Protein AF-A0A7R9WF43-F1 (afdb_monomer)

Secondary structure (DSSP, 8-state):
-------HHHHHHHHHHHHHHHHHHHHHHHHHHTTSSSS-------B-TTS-BHHHHHHHHHHS-HHHHTSHHHHHHHHHHHHTTGGGTS-TT-TT--TTTSHHHHHHHHHHHTTHHHHTSTTHHHHHHHHHHHHHHHHHT-

Mean predicted aligned error: 17.92 Å

Solvent-accessible surface area (backbone atoms only — not comparable to full-atom values): 8577 Å² total; per-residue (Å²): 140,82,86,80,82,75,51,74,76,58,51,54,53,52,51,53,52,52,52,53,58,56,54,56,61,59,60,60,62,64,70,62,58,79,78,67,82,82,74,72,86,77,66,82,78,61,54,47,102,84,72,46,66,54,61,58,54,54,49,38,56,68,33,38,34,79,78,36,45,74,37,68,69,27,30,50,55,26,48,64,66,38,54,81,47,50,37,47,75,45,56,86,91,40,87,69,36,35,36,90,84,37,46,72,63,31,50,50,40,54,74,29,44,55,61,55,68,69,66,62,60,72,69,58,57,58,61,49,54,54,53,50,55,55,53,50,55,66,66,76,72,114

Radius of gyration: 29.96 Å; Cα contacts (8 Å, |Δi|>4): 83; chains: 1; bounding box: 82×60×60 Å

Nearest PDB structures (foldseek):
  7z8t-assembly1_D  TM=3.929E-01  e=7.359E+00  Homo sapiens

pLDDT: mean 71.87, std 17.38, range [41.84, 94.44]

Sequence (142 aa):
WLGMICKPKFCIVALAILVVLVGTAVGLTVALQKKANMTSETGAQMVDVQGNLLSDEAEMAEKCTKEKVQQWTGYNLCHDVCEEGFCCFLPHWDKMNCFERKTNWCKGYIKHCSILDYFSNEEDKRAYDEEYQFNKMRVEGT

Structure (mmCIF, N/CA/C/O backbone):
data_AF-A0A7R9WF43-F1
#
_entry.id   AF-A0A7R9WF43-F1
#
loop_
_atom_site.group_PDB
_atom_site.id
_atom_site.type_symbol
_atom_site.label_atom_id
_atom_site.label_alt_id
_atom_site.label_comp_id
_atom_site.label_asym_id
_atom_site.label_entity_id
_atom_site.label_seq_id
_atom_site.pdbx_PDB_ins_code
_atom_site.Cartn_x
_atom_site.Cartn_y
_atom_site.Cartn_z
_atom_site.occupancy
_atom_site.B_iso_or_equiv
_atom_site.auth_seq_id
_atom_site.auth_comp_id
_atom_site.auth_asym_id
_atom_site.auth_atom_id
_atom_site.pdbx_PDB_model_num
ATOM 1 N N . TRP A 1 1 ? -64.472 -38.468 -37.793 1.00 47.47 1 TRP A N 1
ATOM 2 C CA . TRP A 1 1 ? -63.189 -39.099 -38.160 1.00 47.47 1 TRP A CA 1
ATOM 3 C C . TRP A 1 1 ? -62.088 -38.226 -37.568 1.00 47.47 1 TRP A C 1
ATOM 5 O O . TRP A 1 1 ? -61.975 -37.102 -38.015 1.00 47.47 1 TRP A O 1
ATOM 15 N N . LEU A 1 2 ? -61.345 -38.555 -36.512 1.00 42.31 2 LEU A N 1
ATOM 16 C CA . LEU A 1 2 ? -61.116 -39.798 -35.778 1.00 42.31 2 LEU A CA 1
ATOM 17 C C . LEU A 1 2 ? -61.341 -39.575 -34.272 1.00 42.31 2 LEU A C 1
ATOM 19 O O . LEU A 1 2 ? -60.826 -38.619 -33.703 1.00 42.31 2 LEU A O 1
ATOM 23 N N . GLY A 1 3 ? -62.071 -40.487 -33.629 1.00 49.22 3 GLY A N 1
ATOM 24 C CA . GLY A 1 3 ? -62.090 -40.614 -32.174 1.00 49.22 3 GLY A CA 1
ATOM 25 C C . GLY A 1 3 ? -60.947 -41.524 -31.734 1.00 49.22 3 GLY A C 1
ATOM 26 O O . GLY A 1 3 ? -60.948 -42.708 -32.062 1.00 49.22 3 GLY A O 1
ATOM 27 N N . MET A 1 4 ? -59.969 -40.983 -31.006 1.00 54.09 4 MET A N 1
ATOM 28 C CA . MET A 1 4 ? -58.938 -41.785 -30.347 1.00 54.09 4 MET A CA 1
ATOM 29 C C . MET A 1 4 ? -59.378 -42.084 -28.916 1.00 54.09 4 MET A C 1
ATOM 31 O O . MET A 1 4 ? -59.325 -41.240 -28.026 1.00 54.09 4 MET A O 1
ATOM 35 N N . ILE A 1 5 ? -59.826 -43.319 -28.715 1.00 57.91 5 ILE A N 1
ATOM 36 C CA . ILE A 1 5 ? -60.088 -43.921 -27.410 1.00 57.91 5 ILE A CA 1
ATOM 37 C C . ILE A 1 5 ? -58.726 -44.130 -26.733 1.00 57.91 5 ILE A C 1
ATOM 39 O O . ILE A 1 5 ? -58.002 -45.076 -27.051 1.00 57.91 5 ILE A O 1
ATOM 43 N N . CYS A 1 6 ? -58.344 -43.224 -25.830 1.00 47.72 6 CYS A N 1
ATOM 44 C CA . CYS A 1 6 ? -57.108 -43.363 -25.066 1.00 47.72 6 CYS A CA 1
ATOM 45 C C . CYS A 1 6 ? -57.281 -44.460 -24.007 1.00 47.72 6 CYS A C 1
ATOM 47 O O . CYS A 1 6 ? -58.062 -44.323 -23.067 1.00 47.72 6 CYS A O 1
ATOM 49 N N . LYS A 1 7 ? -56.562 -45.578 -24.155 1.00 63.66 7 LYS A N 1
ATOM 50 C CA . LYS A 1 7 ? -56.515 -46.630 -23.132 1.00 63.66 7 LYS A CA 1
ATOM 51 C C . LYS A 1 7 ? -55.754 -46.106 -21.899 1.00 63.66 7 LYS A C 1
ATOM 53 O O . LYS A 1 7 ? -54.694 -45.499 -22.067 1.00 63.66 7 LYS A O 1
ATOM 58 N N . PRO A 1 8 ? -56.212 -46.393 -20.665 1.00 59.22 8 PRO A N 1
ATOM 59 C CA . PRO A 1 8 ? -55.713 -45.753 -19.439 1.00 59.22 8 PRO A CA 1
ATOM 60 C C . PRO A 1 8 ? -54.209 -45.955 -19.204 1.00 59.22 8 PRO A C 1
ATOM 62 O O . PRO A 1 8 ? -53.532 -45.063 -18.707 1.00 59.22 8 PRO A O 1
ATOM 65 N N . LYS A 1 9 ? -53.652 -47.088 -19.644 1.00 56.91 9 LYS A N 1
ATOM 66 C CA . LYS A 1 9 ? -52.215 -47.382 -19.518 1.00 56.91 9 LYS A CA 1
ATOM 67 C C . LYS A 1 9 ? -51.342 -46.589 -20.500 1.00 56.91 9 LYS A C 1
ATOM 69 O O . LYS A 1 9 ? -50.191 -46.318 -20.194 1.00 56.91 9 LYS A O 1
ATOM 74 N N . PHE A 1 10 ? -51.886 -46.191 -21.650 1.00 59.56 10 PHE A N 1
ATOM 75 C CA . PHE A 1 10 ? -51.152 -45.435 -22.671 1.00 59.56 10 PHE A CA 1
ATOM 76 C C . PHE A 1 10 ? -51.187 -43.924 -22.419 1.00 59.56 10 PHE A C 1
ATOM 78 O O . PHE A 1 10 ? -50.201 -43.241 -22.676 1.00 59.56 10 PHE A O 1
ATOM 85 N N . CYS A 1 11 ? -52.278 -43.411 -21.844 1.00 62.59 11 CYS A N 1
ATOM 86 C CA . CYS A 1 11 ? -52.389 -41.997 -21.483 1.00 62.59 11 CYS A CA 1
ATOM 87 C C . CYS A 1 11 ? -51.399 -41.596 -20.368 1.00 62.59 11 CYS A C 1
ATOM 89 O O . CYS A 1 11 ? -50.797 -40.529 -20.438 1.00 62.59 11 CYS A O 1
ATOM 91 N N . ILE A 1 12 ? -51.161 -42.471 -19.383 1.00 68.38 12 ILE A N 1
ATOM 92 C CA . ILE A 1 12 ? -50.201 -42.206 -18.295 1.00 68.38 12 ILE A CA 1
ATOM 93 C C . ILE A 1 12 ? -48.763 -42.138 -18.829 1.00 68.38 12 ILE A C 1
ATOM 95 O O . ILE A 1 12 ? -48.003 -41.255 -18.440 1.00 68.38 12 ILE A O 1
ATOM 99 N N . VAL A 1 13 ? -48.403 -43.024 -19.764 1.00 68.88 13 VAL A N 1
ATOM 100 C CA . VAL A 1 13 ? -47.072 -43.026 -20.391 1.00 68.88 13 VAL A CA 1
ATOM 101 C C . VAL A 1 13 ? -46.866 -41.766 -21.236 1.00 68.88 13 VAL A C 1
ATOM 103 O O . VAL A 1 13 ? -45.812 -41.143 -21.150 1.00 68.88 13 VAL A O 1
ATOM 106 N N . ALA A 1 14 ? -47.883 -41.334 -21.988 1.00 69.62 14 ALA A N 1
ATOM 107 C CA . ALA A 1 14 ? -47.815 -40.098 -22.768 1.00 69.62 14 ALA A CA 1
ATOM 108 C C . ALA A 1 14 ? -47.665 -38.847 -21.879 1.00 69.62 14 ALA A C 1
ATOM 110 O O . ALA A 1 14 ? -46.856 -37.972 -22.186 1.00 69.62 14 ALA A O 1
ATOM 111 N N . LEU A 1 15 ? -48.383 -38.782 -20.751 1.00 69.75 15 LEU A N 1
ATOM 112 C CA . LEU A 1 15 ? -48.253 -37.684 -19.787 1.00 69.75 15 LEU A CA 1
ATOM 113 C C . LEU A 1 15 ? -46.876 -37.672 -19.108 1.00 69.75 15 LEU A C 1
ATOM 115 O O . LEU A 1 15 ? -46.280 -36.608 -18.976 1.00 69.75 15 LEU A O 1
ATOM 119 N N . ALA A 1 16 ? -46.333 -38.837 -18.741 1.00 71.31 16 ALA A N 1
ATOM 120 C CA . ALA A 1 16 ? -44.996 -38.934 -18.154 1.00 71.31 16 ALA A CA 1
ATOM 121 C C . ALA A 1 16 ? -43.900 -38.464 -19.128 1.00 71.31 16 ALA A C 1
ATOM 123 O O . ALA A 1 16 ? -43.001 -37.726 -18.730 1.00 71.31 16 ALA A O 1
ATOM 124 N N . ILE A 1 17 ? -44.006 -38.823 -20.413 1.00 72.56 17 ILE A N 1
ATOM 125 C CA . ILE A 1 17 ? -43.071 -38.368 -21.453 1.00 72.56 17 ILE A CA 1
ATOM 126 C C . ILE A 1 17 ? -43.152 -36.845 -21.629 1.00 72.56 1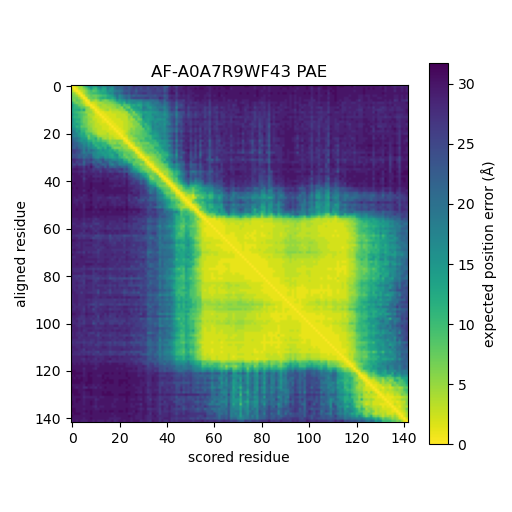7 ILE A C 1
ATOM 128 O O . ILE A 1 17 ? -42.115 -36.187 -21.696 1.00 72.56 17 ILE A O 1
ATOM 132 N N . LEU A 1 18 ? -44.357 -36.264 -21.637 1.00 68.12 18 LEU A N 1
ATOM 133 C CA . LEU A 1 18 ? -44.528 -34.809 -21.722 1.00 68.12 18 LEU A CA 1
ATOM 134 C C . LEU A 1 18 ? -43.920 -34.078 -20.514 1.00 68.12 18 LEU A C 1
ATOM 136 O O . LEU A 1 18 ? -43.251 -33.065 -20.699 1.00 68.12 18 LEU A O 1
ATOM 140 N N . VAL A 1 19 ? -44.079 -34.605 -19.295 1.00 69.88 19 VAL A N 1
ATOM 141 C CA . VAL A 1 19 ? -43.488 -34.009 -18.081 1.00 69.88 19 VAL A CA 1
ATOM 142 C C . VAL A 1 19 ? -41.956 -34.049 -18.119 1.00 69.88 19 VAL A C 1
ATOM 144 O O . VAL A 1 19 ? -41.315 -33.056 -17.775 1.00 69.88 19 VAL A O 1
ATOM 147 N N . VAL A 1 20 ? -41.354 -35.150 -18.586 1.00 67.69 20 VAL A N 1
ATOM 148 C CA . VAL A 1 20 ? -39.889 -35.264 -18.722 1.00 67.69 20 VAL A CA 1
ATOM 149 C C . VAL A 1 20 ? -39.352 -34.290 -19.778 1.00 67.69 20 VAL A C 1
ATOM 151 O O . VAL A 1 20 ? -38.362 -33.601 -19.526 1.00 67.69 20 VAL A O 1
ATOM 154 N N . LEU A 1 21 ? -40.024 -34.168 -20.928 1.00 63.81 21 LEU A N 1
ATOM 155 C CA . LEU A 1 21 ? -39.617 -33.237 -21.986 1.00 63.81 21 LEU A CA 1
ATOM 156 C C . LEU A 1 21 ? -39.681 -31.775 -21.518 1.00 63.81 21 LEU A C 1
ATOM 158 O O . LEU A 1 21 ? -38.721 -31.032 -21.716 1.00 63.81 21 LEU A O 1
ATOM 162 N N . VAL A 1 22 ? -40.753 -31.369 -20.828 1.00 60.50 22 VAL A N 1
ATOM 163 C CA . VAL A 1 22 ? -40.883 -29.999 -20.297 1.00 60.50 22 VAL A CA 1
ATOM 164 C C . VAL A 1 22 ? -39.878 -29.733 -19.166 1.00 60.50 22 VAL A C 1
ATOM 166 O O . VAL A 1 22 ? -39.287 -28.655 -19.118 1.00 60.50 22 VAL A O 1
ATOM 169 N N . GLY A 1 23 ? -39.609 -30.713 -18.295 1.00 58.12 23 GLY A N 1
ATOM 170 C CA . GLY A 1 23 ? -38.650 -30.573 -17.192 1.00 58.12 23 GLY A CA 1
ATOM 171 C C . GLY A 1 23 ? -37.209 -30.321 -17.654 1.00 58.12 23 GLY A C 1
ATOM 172 O O . GLY A 1 23 ? -36.516 -29.470 -17.096 1.00 58.12 23 GLY A O 1
ATOM 173 N N . THR A 1 24 ? -36.762 -31.001 -18.714 1.00 58.09 24 THR A N 1
ATOM 174 C CA . THR A 1 24 ? -35.403 -30.799 -19.256 1.00 58.09 24 THR A CA 1
ATOM 175 C C . THR A 1 24 ? -35.194 -29.425 -19.902 1.00 58.09 24 THR A C 1
ATOM 177 O O . THR A 1 24 ? -34.083 -28.896 -19.853 1.00 58.09 24 THR A O 1
ATOM 180 N N . ALA A 1 25 ? -36.250 -28.795 -20.432 1.00 57.12 25 ALA A N 1
ATOM 181 C CA . ALA A 1 25 ? -36.164 -27.459 -21.025 1.00 57.12 25 ALA A CA 1
ATOM 182 C C . ALA A 1 25 ? -35.936 -26.354 -19.974 1.00 57.12 25 ALA A C 1
ATOM 184 O O . ALA A 1 25 ? -35.238 -25.379 -20.247 1.00 57.12 25 ALA A O 1
ATOM 185 N N . VAL A 1 26 ? -36.472 -26.517 -18.757 1.00 55.75 26 VAL A N 1
ATOM 186 C CA . VAL A 1 26 ? -36.331 -25.530 -17.669 1.00 55.75 26 VAL A CA 1
ATOM 187 C C . VAL A 1 26 ? -34.955 -25.613 -16.993 1.00 55.75 26 VAL A C 1
ATOM 189 O O . VAL A 1 26 ? -34.414 -24.596 -16.568 1.00 55.75 26 VAL A O 1
ATOM 192 N N . GLY A 1 27 ? -34.334 -26.796 -16.937 1.00 54.28 27 GLY A N 1
ATOM 193 C CA . GLY A 1 27 ? -32.993 -26.955 -16.355 1.00 54.28 27 GLY A CA 1
ATOM 194 C C . GLY A 1 27 ? -31.876 -26.296 -17.177 1.00 54.28 27 GLY A C 1
ATOM 195 O O . GLY A 1 27 ? -30.904 -25.791 -16.612 1.00 54.28 27 GLY A O 1
ATOM 196 N N . LEU A 1 28 ? -32.019 -26.257 -18.507 1.00 50.38 28 LEU A N 1
ATOM 197 C CA . LEU A 1 28 ? -30.980 -25.737 -19.400 1.00 50.38 28 LEU A CA 1
ATOM 198 C C . LEU A 1 28 ? -30.894 -24.198 -19.394 1.00 50.38 28 LEU A C 1
ATOM 200 O O . LEU A 1 28 ? -29.816 -23.645 -19.601 1.00 50.38 28 LEU A O 1
ATOM 204 N N . THR A 1 29 ? -31.991 -23.487 -19.112 1.00 54.34 29 THR A N 1
ATOM 205 C CA . THR A 1 29 ? -32.001 -22.012 -19.104 1.00 54.34 29 THR A CA 1
ATOM 206 C C . THR A 1 29 ? -31.359 -21.412 -17.849 1.00 54.34 29 THR A C 1
ATOM 208 O O . THR A 1 29 ? -30.741 -20.351 -17.931 1.00 54.34 29 THR A O 1
ATOM 211 N N . VAL A 1 30 ? -31.417 -22.099 -16.702 1.00 53.81 30 VAL A N 1
ATOM 212 C CA . VAL A 1 30 ? -30.832 -21.605 -15.438 1.00 53.81 30 VAL A CA 1
ATOM 213 C C . VAL A 1 30 ? -29.300 -21.731 -15.423 1.00 53.81 30 VAL A C 1
ATOM 215 O O . VAL A 1 30 ? -28.612 -20.883 -14.857 1.00 53.81 30 VAL A O 1
ATOM 218 N N . ALA A 1 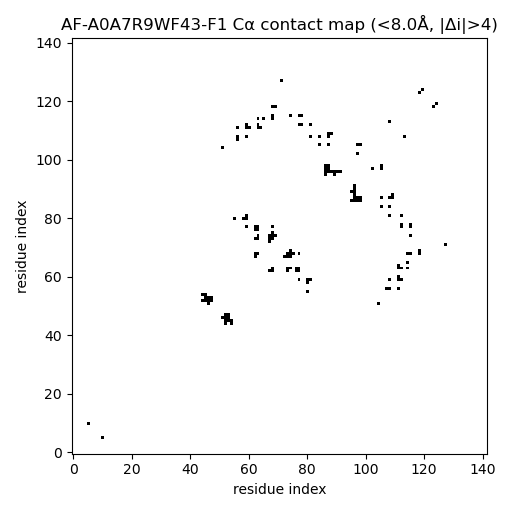31 ? -28.732 -22.731 -16.105 1.00 54.03 31 ALA A N 1
ATOM 219 C CA . ALA A 1 31 ? -27.281 -22.943 -16.149 1.00 54.03 31 ALA A CA 1
ATOM 220 C C . ALA A 1 31 ? -26.516 -21.903 -16.998 1.00 54.03 31 ALA A C 1
ATOM 222 O O . ALA A 1 31 ? -25.313 -21.727 -16.804 1.00 54.03 31 ALA A O 1
ATOM 223 N N . LEU A 1 32 ? -27.192 -21.187 -17.906 1.00 54.09 32 LEU A N 1
ATOM 224 C CA . LEU A 1 32 ? -26.557 -20.202 -18.794 1.00 54.09 32 LEU A CA 1
ATOM 225 C C . LEU A 1 32 ? -26.514 -18.772 -18.228 1.00 54.09 32 LEU A C 1
ATOM 227 O O . LEU A 1 32 ? -25.694 -17.977 -18.675 1.00 54.09 32 LEU A O 1
ATOM 231 N N . GLN A 1 33 ? -27.314 -18.434 -17.212 1.00 50.47 33 GLN A N 1
ATOM 232 C CA . GLN A 1 33 ? -27.311 -17.082 -16.624 1.00 50.47 33 GLN A CA 1
ATOM 233 C C . GLN A 1 33 ? -26.185 -16.866 -15.592 1.00 50.47 33 GLN A C 1
ATOM 235 O O . GLN A 1 33 ? -25.828 -15.731 -15.292 1.00 50.47 33 GLN A O 1
ATOM 240 N N . LYS A 1 34 ? -25.546 -17.933 -15.083 1.00 47.16 34 LYS A N 1
ATOM 241 C CA . LYS A 1 34 ? -24.461 -17.813 -14.084 1.00 47.16 34 LYS A CA 1
ATOM 242 C C . LYS A 1 34 ? -23.109 -17.372 -14.676 1.00 47.16 34 LYS A C 1
ATOM 244 O O . LYS A 1 34 ? -22.179 -17.103 -13.926 1.00 47.16 34 LYS A O 1
ATOM 249 N N . LYS A 1 35 ? -22.983 -17.274 -16.006 1.00 47.03 35 LYS A N 1
ATOM 250 C CA . LYS A 1 35 ? -21.745 -16.854 -16.697 1.00 47.03 35 LYS A CA 1
ATOM 251 C C . LYS A 1 35 ? -21.822 -15.493 -17.399 1.00 47.03 35 LYS A C 1
ATOM 253 O O . LYS A 1 35 ? -20.877 -15.139 -18.092 1.00 47.03 35 LYS A O 1
ATOM 258 N N . ALA A 1 36 ? -22.897 -14.729 -17.199 1.00 48.88 36 ALA A N 1
ATOM 259 C CA . ALA A 1 36 ? -23.056 -13.398 -17.797 1.00 48.88 36 ALA A CA 1
ATOM 260 C C . ALA A 1 36 ? -23.107 -12.243 -16.780 1.00 48.88 36 ALA A C 1
ATOM 262 O O . ALA A 1 36 ? -23.208 -11.097 -17.194 1.00 48.88 36 ALA A O 1
ATOM 263 N N . ASN A 1 37 ? -22.999 -12.504 -15.470 1.00 45.41 37 ASN A N 1
ATOM 264 C CA . ASN A 1 37 ? -22.990 -11.445 -14.452 1.00 45.41 37 ASN A CA 1
ATOM 265 C C . ASN A 1 37 ? -21.623 -11.286 -13.779 1.00 45.41 37 ASN A C 1
ATOM 267 O O . ASN A 1 37 ? -21.505 -11.326 -12.558 1.00 45.41 37 ASN A O 1
ATOM 271 N N . MET A 1 38 ? -20.575 -11.186 -14.595 1.00 48.91 38 MET A N 1
ATOM 272 C CA . MET A 1 38 ? -19.261 -10.742 -14.135 1.00 48.91 38 MET A CA 1
ATOM 273 C C . MET A 1 38 ? -18.470 -10.174 -15.314 1.00 48.91 38 MET A C 1
ATOM 275 O O . MET A 1 38 ? -17.417 -10.680 -15.689 1.00 48.91 38 MET A O 1
ATOM 279 N N . THR A 1 39 ? -19.024 -9.164 -15.979 1.00 42.19 39 THR A N 1
ATOM 280 C CA . THR A 1 39 ? -18.216 -8.199 -16.728 1.00 42.19 39 THR A CA 1
ATOM 281 C C . THR A 1 39 ? -19.027 -6.943 -17.001 1.00 42.19 39 THR A C 1
ATOM 283 O O . THR A 1 39 ? -20.108 -6.999 -17.577 1.00 42.19 39 THR A O 1
ATOM 286 N N . SER A 1 40 ? -18.414 -5.819 -16.641 1.00 43.25 40 SER A N 1
ATOM 287 C CA . SER A 1 40 ? -18.680 -4.490 -17.176 1.00 43.25 40 SER A CA 1
ATOM 288 C C . SER A 1 40 ? -19.943 -3.774 -16.700 1.00 43.25 40 SER A C 1
ATOM 290 O O . SER A 1 40 ? -20.865 -3.504 -17.464 1.00 43.25 40 SER A O 1
ATOM 292 N N . GLU A 1 41 ? -19.849 -3.207 -15.498 1.00 46.16 41 GLU A N 1
ATOM 293 C CA . GLU A 1 41 ? -20.006 -1.754 -15.452 1.00 46.16 41 GLU A CA 1
ATOM 294 C C . GLU A 1 41 ? -18.893 -1.160 -16.331 1.00 46.16 41 GLU A C 1
ATOM 296 O O . GLU A 1 41 ? -17.752 -1.003 -15.910 1.00 46.16 41 GLU A O 1
ATOM 301 N N . THR A 1 42 ? -19.182 -0.884 -17.604 1.00 44.25 42 THR A N 1
ATOM 302 C CA . THR A 1 42 ? -18.396 0.091 -18.367 1.00 44.25 42 THR A CA 1
ATOM 303 C C . THR A 1 42 ? -18.705 1.475 -17.799 1.00 44.25 42 THR A C 1
ATOM 305 O O . THR A 1 42 ? -19.398 2.277 -18.421 1.00 44.25 42 THR A O 1
ATOM 308 N N . GLY A 1 43 ? -18.208 1.746 -16.593 1.00 43.81 43 GLY A N 1
ATOM 309 C CA . GLY A 1 43 ? -17.786 3.090 -16.246 1.00 43.81 43 GLY A CA 1
ATOM 310 C C . GLY A 1 43 ? -16.540 3.355 -17.076 1.00 43.81 43 GLY A C 1
ATOM 311 O O . GLY A 1 43 ? -15.556 2.630 -16.960 1.00 43.81 43 GLY A O 1
ATOM 312 N N . ALA A 1 44 ? -16.599 4.318 -17.990 1.00 43.06 44 ALA A N 1
ATOM 313 C CA . ALA A 1 44 ? -15.417 4.744 -18.720 1.00 43.06 44 ALA A CA 1
ATOM 314 C C . ALA A 1 44 ? -14.339 5.144 -17.696 1.00 43.06 44 ALA A C 1
ATOM 316 O O . ALA A 1 44 ? -14.501 6.143 -16.995 1.00 43.06 44 ALA A O 1
ATOM 317 N N . GLN A 1 45 ? -13.274 4.347 -17.568 1.00 49.62 45 GLN A N 1
ATOM 318 C CA . GLN A 1 45 ? -12.131 4.729 -16.748 1.00 49.62 45 GLN A CA 1
ATOM 319 C C . GLN A 1 45 ? -11.485 5.944 -17.401 1.00 49.62 45 GLN A C 1
ATOM 321 O O . GLN A 1 45 ? -11.090 5.920 -18.569 1.00 49.62 45 GLN A O 1
ATOM 326 N N . MET A 1 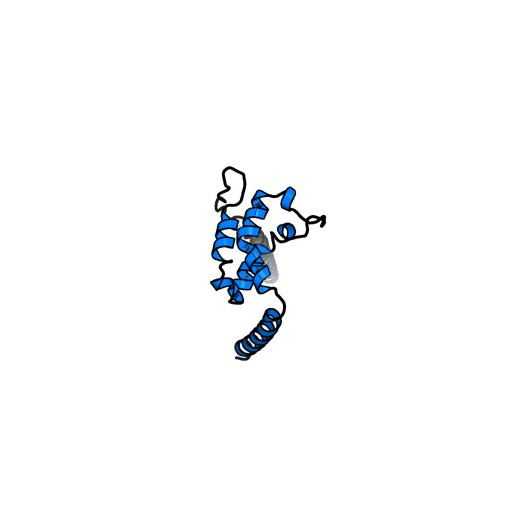46 ? -11.451 7.036 -16.646 1.00 41.84 46 MET A N 1
ATOM 327 C CA . MET A 1 46 ? -10.841 8.285 -17.065 1.00 41.84 46 MET A CA 1
ATOM 328 C C . MET A 1 46 ? -9.337 8.095 -16.924 1.00 41.84 46 MET A C 1
ATOM 330 O O . MET A 1 46 ? -8.789 8.119 -15.824 1.00 41.84 46 MET A O 1
ATOM 334 N N . VAL A 1 47 ? -8.689 7.812 -18.043 1.00 56.28 47 VAL A N 1
ATOM 335 C CA . VAL A 1 47 ? -7.238 7.715 -18.116 1.00 56.28 47 VAL A CA 1
ATOM 336 C C . VAL A 1 47 ? -6.692 9.129 -18.322 1.00 56.28 47 VAL A C 1
ATOM 338 O O . VAL A 1 47 ? -7.278 9.902 -19.086 1.00 56.28 47 VAL A O 1
ATOM 341 N N . ASP A 1 48 ? -5.613 9.507 -17.634 1.00 60.69 48 ASP A N 1
ATOM 342 C CA . ASP A 1 48 ? -4.959 10.792 -17.906 1.00 60.69 48 ASP A CA 1
ATOM 343 C C . ASP A 1 48 ? -4.378 10.837 -19.338 1.00 60.69 48 ASP A C 1
ATOM 345 O O . ASP A 1 48 ? -4.317 9.836 -20.058 1.00 60.69 48 ASP A O 1
ATOM 349 N N . VAL A 1 49 ? -3.916 12.019 -19.764 1.00 60.84 49 VAL A N 1
ATOM 350 C CA . VAL A 1 49 ? -3.290 12.248 -21.087 1.00 60.84 49 VAL A CA 1
ATOM 351 C C . VAL A 1 49 ? -2.047 11.359 -21.312 1.00 60.84 49 VAL A C 1
ATOM 353 O O . VAL A 1 49 ? -1.563 11.238 -22.436 1.00 60.84 49 VAL A O 1
ATOM 356 N N . GLN A 1 50 ? -1.532 10.718 -20.261 1.00 63.81 50 GLN A N 1
ATOM 357 C CA . GLN A 1 50 ? -0.339 9.875 -20.248 1.00 63.81 50 GLN A CA 1
ATOM 358 C C . GLN A 1 50 ? -0.643 8.382 -20.058 1.00 63.81 50 GLN A C 1
ATOM 360 O O . GLN A 1 50 ? 0.295 7.587 -20.016 1.00 63.81 50 GLN A O 1
ATOM 365 N N . GLY A 1 51 ? -1.914 7.976 -20.020 1.00 57.69 51 GLY A N 1
ATOM 366 C CA . GLY A 1 51 ? -2.283 6.568 -19.924 1.00 57.69 51 GLY A CA 1
ATOM 367 C C . GLY A 1 51 ? -2.372 6.011 -18.496 1.00 57.69 51 GLY A C 1
ATOM 368 O O . GLY A 1 51 ? -2.470 4.794 -18.356 1.00 57.69 51 GLY A O 1
ATOM 369 N N . ASN A 1 52 ? -2.358 6.845 -17.448 1.00 60.94 52 ASN A N 1
AT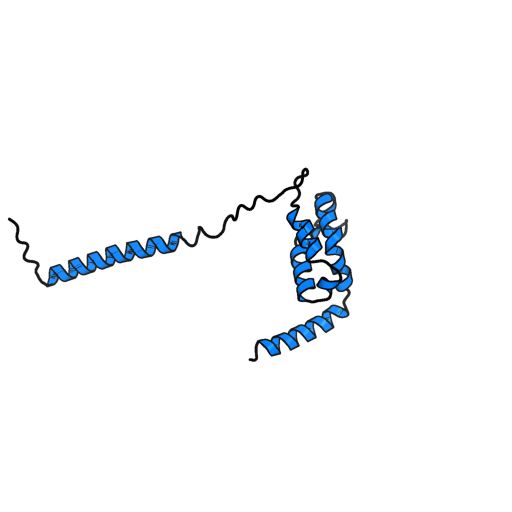OM 370 C CA . ASN A 1 52 ? -2.495 6.382 -16.061 1.00 60.94 52 ASN A CA 1
ATOM 371 C C . ASN A 1 52 ? -3.953 6.402 -15.578 1.00 60.94 52 ASN A C 1
ATOM 373 O O . ASN A 1 52 ? -4.714 7.320 -15.899 1.00 60.94 52 ASN A O 1
ATOM 377 N N . LEU A 1 53 ? -4.326 5.410 -14.761 1.00 57.41 53 LEU A N 1
ATOM 378 C CA . LEU A 1 53 ? -5.605 5.372 -14.050 1.00 57.41 53 LEU A CA 1
ATOM 379 C C . LEU A 1 53 ? -5.648 6.503 -13.010 1.00 57.41 53 LEU A C 1
ATOM 381 O O . LEU A 1 53 ? -5.020 6.425 -11.958 1.00 57.41 53 LEU A O 1
ATOM 385 N N . LEU A 1 54 ? -6.420 7.556 -13.286 1.00 58.19 54 LEU A N 1
ATOM 386 C CA . LEU A 1 54 ? -6.684 8.636 -12.324 1.00 58.19 54 LEU A CA 1
ATOM 387 C C . LEU A 1 54 ? -7.522 8.165 -11.121 1.00 58.19 54 LEU A C 1
ATOM 389 O O . LEU A 1 54 ? -7.577 8.859 -10.106 1.00 58.19 54 LEU A O 1
ATOM 393 N N . SER A 1 55 ? -8.176 7.002 -11.228 1.00 60.91 55 SER A N 1
ATOM 394 C CA . SER A 1 55 ? -8.963 6.396 -10.147 1.00 60.91 55 SER A CA 1
ATOM 395 C C . SER A 1 55 ? -8.101 6.006 -8.955 1.00 60.91 55 SER A C 1
ATOM 397 O O . SER A 1 55 ? -8.494 6.242 -7.815 1.00 60.91 55 SER A O 1
ATOM 399 N N . ASP A 1 56 ? -6.914 5.473 -9.222 1.00 74.00 56 ASP A N 1
ATOM 400 C CA . ASP A 1 56 ? -6.132 4.785 -8.198 1.00 74.00 56 ASP A CA 1
ATOM 401 C C . ASP A 1 56 ? -5.420 5.808 -7.304 1.00 74.00 56 ASP A C 1
ATOM 403 O O . ASP A 1 56 ? -5.330 5.629 -6.091 1.00 74.00 56 ASP A O 1
ATOM 407 N N . GLU A 1 57 ? -4.991 6.947 -7.866 1.00 84.62 57 GLU A N 1
ATOM 408 C CA . GLU A 1 57 ? -4.417 8.043 -7.074 1.00 84.62 57 GLU A CA 1
ATOM 409 C C . GLU A 1 57 ? -5.458 8.688 -6.152 1.00 84.62 57 GLU A C 1
ATOM 411 O O . GLU A 1 57 ? -5.161 8.954 -4.988 1.00 84.62 57 GLU A O 1
ATOM 416 N N . ALA A 1 58 ? -6.683 8.911 -6.636 1.00 87.88 58 ALA A N 1
ATOM 417 C CA . ALA A 1 58 ? -7.754 9.469 -5.815 1.00 87.88 58 ALA A CA 1
ATOM 418 C C . ALA A 1 58 ? -8.159 8.511 -4.684 1.00 87.88 58 ALA A C 1
ATOM 420 O O . ALA A 1 58 ? -8.334 8.945 -3.545 1.00 87.88 58 ALA A O 1
ATOM 421 N N . GLU A 1 59 ? -8.258 7.214 -4.980 1.00 90.00 59 GLU A N 1
ATOM 422 C CA . GLU A 1 59 ? -8.595 6.191 -3.993 1.00 90.00 59 GLU A CA 1
ATOM 423 C C . GLU A 1 59 ? -7.509 6.055 -2.916 1.00 90.00 59 GLU A C 1
ATOM 425 O O . GLU A 1 59 ? -7.815 6.093 -1.720 1.00 90.00 59 GLU A O 1
ATOM 430 N N . MET A 1 60 ? -6.234 5.980 -3.317 1.00 92.44 60 MET A N 1
ATOM 431 C CA . MET A 1 60 ? -5.108 5.996 -2.381 1.00 92.44 60 MET A CA 1
ATOM 432 C C . MET A 1 60 ? -5.102 7.273 -1.536 1.00 92.44 60 MET A C 1
ATOM 434 O O . MET A 1 60 ? -4.940 7.205 -0.319 1.00 92.44 60 MET A O 1
ATOM 438 N N . ALA A 1 61 ? -5.314 8.443 -2.146 1.00 92.44 61 ALA A N 1
ATOM 439 C CA . ALA A 1 61 ? -5.350 9.716 -1.430 1.00 92.44 61 ALA A CA 1
ATOM 440 C C . ALA A 1 61 ? -6.471 9.777 -0.386 1.00 92.44 61 ALA A C 1
ATOM 442 O O . ALA A 1 61 ? -6.292 10.375 0.675 1.00 92.44 61 ALA A O 1
ATOM 443 N N . GLU A 1 62 ? -7.616 9.163 -0.675 1.00 94.25 62 GLU A N 1
ATOM 444 C CA . GLU A 1 62 ? -8.747 9.136 0.239 1.00 94.25 62 GLU A CA 1
ATOM 445 C C . GLU A 1 62 ? -8.553 8.126 1.375 1.00 94.25 62 GLU A C 1
ATOM 447 O O . GLU A 1 62 ? -8.936 8.409 2.511 1.00 94.25 62 GLU A O 1
ATOM 452 N N . LYS A 1 63 ? -7.997 6.943 1.095 1.00 94.44 63 LYS A N 1
ATOM 453 C CA . LYS A 1 63 ? -7.869 5.848 2.072 1.00 94.44 63 LYS A CA 1
ATOM 454 C C . LYS A 1 63 ? -6.613 5.952 2.931 1.00 94.44 63 LYS A C 1
ATOM 456 O O . LYS A 1 63 ? -6.668 5.639 4.118 1.00 94.44 63 LYS A O 1
ATOM 461 N N . CYS A 1 64 ? -5.517 6.450 2.371 1.00 93.81 64 CYS A N 1
ATOM 462 C CA . CYS A 1 64 ? -4.211 6.527 3.020 1.00 93.81 64 CYS A CA 1
ATOM 463 C C . CYS A 1 64 ? -3.931 7.896 3.655 1.00 93.81 64 CYS A C 1
ATOM 465 O O . CYS A 1 64 ? -2.867 8.486 3.457 1.00 93.81 64 CYS A O 1
ATOM 467 N N . THR A 1 65 ? -4.878 8.428 4.434 1.00 93.62 65 THR A N 1
ATOM 468 C CA . THR A 1 65 ? -4.622 9.621 5.260 1.00 93.62 65 THR A CA 1
ATOM 469 C C . THR A 1 65 ? -4.085 9.220 6.629 1.00 93.62 65 THR A C 1
ATOM 471 O O . THR A 1 65 ? -4.416 8.147 7.134 1.00 93.62 65 THR A O 1
ATOM 474 N N . LYS A 1 66 ? -3.299 10.101 7.264 1.00 90.38 66 LYS A N 1
ATOM 475 C CA . LYS A 1 66 ? -2.728 9.878 8.608 1.00 90.38 66 LYS A CA 1
ATOM 476 C C . LYS A 1 66 ? -3.773 9.491 9.642 1.00 90.38 66 LYS A C 1
ATOM 478 O O . LYS A 1 66 ? -3.516 8.638 10.478 1.00 90.38 66 LYS A O 1
ATOM 483 N N . GLU A 1 67 ? -4.944 10.101 9.565 1.00 90.44 67 GLU A N 1
ATOM 484 C CA . GLU A 1 67 ? -6.041 9.892 10.501 1.00 90.44 67 GLU A CA 1
ATOM 485 C C . GLU A 1 67 ? -6.701 8.525 10.292 1.00 90.44 67 GLU A C 1
ATOM 487 O O . GLU A 1 67 ? -7.063 7.857 11.258 1.00 90.44 67 GLU A O 1
ATOM 492 N N . LYS A 1 68 ? -6.846 8.087 9.034 1.00 91.69 68 LYS A N 1
ATOM 493 C CA . LYS A 1 68 ? -7.478 6.805 8.705 1.00 91.69 68 LYS A CA 1
ATOM 494 C C . LYS A 1 68 ? -6.563 5.627 9.020 1.00 91.69 68 LYS A C 1
ATOM 496 O O . LYS A 1 68 ? -7.030 4.660 9.611 1.00 91.69 68 LYS A O 1
ATOM 501 N N . VAL A 1 69 ? -5.274 5.708 8.687 1.00 89.88 69 VAL A N 1
ATOM 502 C CA . VAL A 1 69 ? -4.335 4.585 8.887 1.00 89.88 69 VAL A CA 1
ATOM 503 C C . VAL A 1 69 ? -4.006 4.301 10.357 1.00 89.88 69 VAL A C 1
ATOM 505 O O . VAL A 1 69 ? -3.468 3.245 10.660 1.00 89.88 69 VAL A O 1
ATOM 508 N N . GLN A 1 70 ? -4.358 5.206 11.276 1.00 86.56 70 GLN A N 1
ATOM 509 C CA . GLN A 1 70 ? -4.307 4.947 12.722 1.00 86.56 70 GLN A CA 1
ATOM 510 C C . GLN A 1 70 ? -5.392 3.969 13.185 1.00 86.56 70 GLN A C 1
ATOM 512 O O . GLN A 1 70 ? -5.246 3.320 14.216 1.00 86.56 70 GLN A O 1
ATOM 517 N N . GLN A 1 71 ? -6.500 3.877 12.449 1.00 87.00 71 GLN A N 1
ATOM 518 C CA . GLN A 1 71 ? -7.553 2.908 12.712 1.00 87.00 71 GLN A CA 1
ATOM 519 C C . GLN A 1 71 ? -7.280 1.662 11.887 1.00 87.00 71 GLN A C 1
ATOM 521 O O . GLN A 1 71 ? -7.007 1.761 10.698 1.00 87.00 71 GLN A O 1
ATOM 526 N N . TRP A 1 72 ? -7.469 0.480 12.457 1.00 82.00 72 TRP A N 1
ATOM 527 C CA . TRP A 1 72 ? -7.301 -0.787 11.737 1.00 82.00 72 TRP A CA 1
ATOM 528 C C . TRP A 1 72 ? -7.995 -0.881 10.401 1.00 82.00 72 TRP A C 1
ATOM 530 O O . TRP A 1 72 ? -7.426 -1.338 9.417 1.00 82.00 72 TRP A O 1
ATOM 540 N N . THR A 1 73 ? -9.259 -0.467 10.378 1.00 87.38 73 THR A N 1
ATOM 541 C CA . THR A 1 73 ? -10.066 -0.539 9.176 1.00 87.38 73 THR A CA 1
ATOM 542 C C . THR A 1 73 ? -9.463 0.370 8.114 1.00 87.38 73 THR A C 1
ATOM 544 O O . THR A 1 73 ? -9.358 -0.037 6.966 1.00 87.38 73 THR A O 1
ATOM 547 N N . GLY A 1 74 ? -8.997 1.567 8.486 1.00 89.25 74 GLY A N 1
ATOM 548 C CA . GLY A 1 74 ? -8.320 2.469 7.557 1.00 89.25 74 GLY A CA 1
ATOM 549 C C . GLY A 1 74 ? -6.910 2.007 7.180 1.00 89.25 74 GLY A C 1
ATOM 550 O O . GLY A 1 74 ? -6.529 2.160 6.024 1.00 89.25 74 GLY A O 1
ATOM 551 N N . TYR A 1 75 ? -6.172 1.378 8.098 1.00 90.75 75 TYR A N 1
ATOM 552 C CA . TYR A 1 75 ? -4.886 0.740 7.817 1.00 90.75 75 TYR A CA 1
ATOM 553 C C . TYR A 1 75 ? -5.046 -0.349 6.758 1.00 90.75 75 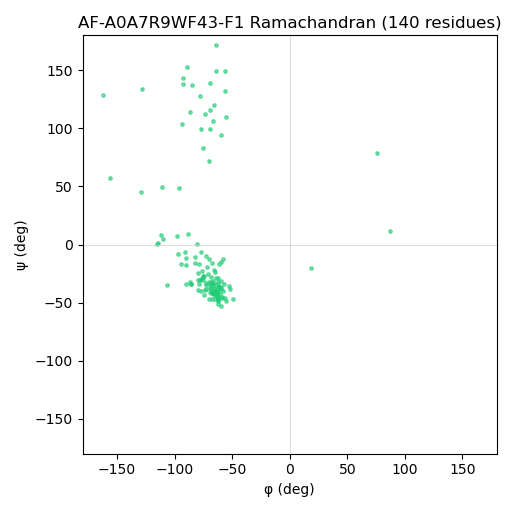TYR A C 1
ATOM 555 O O . TYR A 1 75 ? -4.375 -0.288 5.737 1.00 90.75 75 TYR A O 1
ATOM 563 N N . ASN A 1 76 ? -5.976 -1.288 6.957 1.00 90.19 76 ASN A N 1
ATOM 564 C CA . ASN A 1 76 ? -6.237 -2.367 6.003 1.00 90.19 76 ASN A CA 1
ATOM 565 C C . ASN A 1 76 ? -6.728 -1.827 4.663 1.00 90.19 76 ASN A C 1
ATOM 567 O O . ASN A 1 76 ? -6.220 -2.222 3.625 1.00 90.19 76 ASN A O 1
ATOM 571 N N . LEU A 1 77 ? -7.649 -0.860 4.669 1.00 93.06 77 LEU A N 1
ATOM 572 C CA . LEU A 1 77 ? -8.118 -0.244 3.428 1.00 93.06 77 LEU A CA 1
ATOM 573 C C . LEU A 1 77 ? -6.995 0.457 2.658 1.00 93.06 77 LEU A C 1
ATOM 575 O O . LEU A 1 77 ? -6.994 0.427 1.431 1.00 93.06 77 LEU A O 1
ATOM 579 N N . CYS A 1 78 ? -6.063 1.105 3.357 1.00 94.12 78 CYS A N 1
ATOM 580 C CA . CYS A 1 78 ? -4.886 1.685 2.727 1.00 94.12 78 CYS A CA 1
ATOM 581 C C . CYS A 1 78 ? -3.930 0.589 2.232 1.00 94.12 78 CYS A C 1
ATOM 583 O O . CYS A 1 78 ? -3.504 0.632 1.084 1.00 94.12 78 CYS A O 1
ATOM 585 N N . HIS A 1 79 ? -3.645 -0.419 3.058 1.00 93.31 79 HIS A N 1
ATOM 586 C CA . HIS A 1 79 ? -2.794 -1.555 2.716 1.00 93.31 79 HIS A CA 1
ATOM 587 C C . HIS A 1 79 ? -3.272 -2.274 1.451 1.00 93.31 79 HIS A C 1
ATOM 589 O O . HIS A 1 79 ? -2.475 -2.463 0.539 1.00 93.31 79 HIS A O 1
ATOM 595 N N . ASP A 1 80 ? -4.561 -2.600 1.362 1.00 92.69 80 ASP A N 1
ATOM 596 C CA . ASP A 1 80 ? -5.146 -3.325 0.230 1.00 92.69 80 ASP A CA 1
ATOM 597 C C . ASP A 1 80 ? -4.974 -2.561 -1.088 1.00 92.69 80 ASP A C 1
ATOM 599 O O . ASP A 1 80 ? -4.606 -3.139 -2.107 1.00 92.69 80 ASP A O 1
ATOM 603 N N . VAL A 1 81 ? -5.185 -1.241 -1.077 1.00 93.62 81 VAL A N 1
ATOM 604 C CA . VAL A 1 81 ? -4.991 -0.422 -2.284 1.00 93.62 81 VAL A CA 1
ATOM 605 C C . VAL A 1 81 ? -3.507 -0.265 -2.609 1.00 93.62 81 VAL A C 1
ATOM 60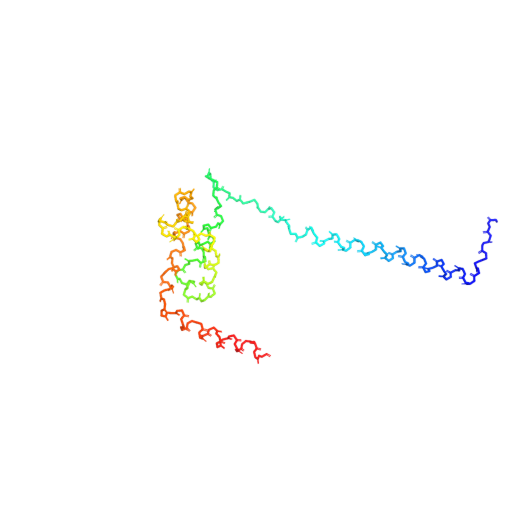7 O O . VAL A 1 81 ? -3.126 -0.225 -3.775 1.00 93.62 81 VAL A O 1
ATOM 610 N N . CYS A 1 82 ? -2.649 -0.218 -1.593 1.00 94.00 82 CYS A N 1
ATOM 611 C CA . CYS A 1 82 ? -1.207 -0.077 -1.750 1.00 94.00 82 CYS A CA 1
ATOM 612 C C . CYS A 1 82 ? -0.484 -1.374 -2.139 1.00 94.00 82 CYS A C 1
ATOM 614 O O . CYS A 1 82 ? 0.650 -1.302 -2.621 1.00 94.00 82 CYS A O 1
ATOM 616 N N . GLU A 1 83 ? -1.120 -2.536 -1.967 1.00 92.38 83 GLU A N 1
ATOM 617 C CA . GLU A 1 83 ? -0.540 -3.853 -2.253 1.00 92.38 83 GLU A CA 1
ATOM 618 C C . GLU A 1 83 ? -0.096 -3.968 -3.715 1.00 92.38 83 GLU A C 1
ATOM 620 O O . GLU A 1 83 ? 0.994 -4.468 -4.004 1.00 92.38 83 GLU A O 1
ATOM 625 N N . GLU A 1 84 ? -0.885 -3.423 -4.643 1.00 91.38 84 GLU A N 1
ATOM 626 C CA . GLU A 1 84 ? -0.560 -3.464 -6.068 1.00 91.38 84 GLU A CA 1
ATOM 627 C C . GLU A 1 84 ? 0.784 -2.778 -6.366 1.00 91.38 84 GLU A C 1
ATOM 629 O O . GLU A 1 84 ? 1.578 -3.266 -7.174 1.00 91.38 84 GLU A O 1
ATOM 634 N N . GLY A 1 85 ? 1.084 -1.687 -5.657 1.00 91.44 85 GLY A N 1
ATOM 635 C CA . GLY A 1 85 ? 2.313 -0.911 -5.790 1.00 91.44 85 GLY A CA 1
ATOM 636 C C . GLY A 1 85 ? 3.475 -1.381 -4.926 1.00 91.44 85 GLY A C 1
ATOM 637 O O . GLY A 1 85 ? 4.495 -0.693 -4.888 1.00 91.44 85 GLY A O 1
ATOM 638 N N . PHE A 1 86 ? 3.383 -2.535 -4.258 1.00 91.19 86 PHE A N 1
ATOM 639 C CA . PHE A 1 86 ? 4.439 -3.030 -3.367 1.00 91.19 86 PHE A CA 1
ATOM 640 C C . PHE A 1 86 ? 5.824 -3.078 -4.045 1.00 91.19 86 PHE A C 1
ATOM 642 O O . PHE A 1 86 ? 6.840 -2.726 -3.443 1.00 91.19 86 PHE A O 1
ATOM 649 N N . CYS A 1 87 ? 5.879 -3.411 -5.342 1.00 93.56 87 CYS A N 1
ATOM 650 C CA . CYS A 1 87 ? 7.133 -3.456 -6.103 1.00 93.56 87 CYS A CA 1
ATOM 651 C C . CYS A 1 87 ? 7.868 -2.105 -6.202 1.00 93.56 87 CYS A C 1
ATOM 653 O O . CYS A 1 87 ? 9.051 -2.075 -6.547 1.00 93.56 87 CYS A O 1
ATOM 655 N N . CYS A 1 88 ? 7.194 -0.987 -5.924 1.00 93.00 88 CYS A N 1
ATOM 656 C CA . CYS A 1 88 ? 7.783 0.350 -5.931 1.00 93.00 88 CYS A CA 1
ATOM 657 C C . CYS A 1 88 ? 8.641 0.633 -4.691 1.00 93.00 88 CYS A C 1
ATOM 659 O O . CYS A 1 88 ? 9.515 1.496 -4.755 1.00 93.00 88 CYS A O 1
ATOM 661 N N . PHE A 1 89 ? 8.402 -0.093 -3.595 1.00 90.06 89 PHE A N 1
ATOM 662 C CA . PHE A 1 89 ? 9.065 0.087 -2.297 1.00 90.06 89 PHE A CA 1
ATOM 663 C C . PHE A 1 89 ? 10.241 -0.869 -2.088 1.00 90.06 89 PHE A C 1
ATOM 665 O O . PHE A 1 89 ? 11.002 -0.732 -1.132 1.00 90.06 89 PHE A O 1
ATOM 672 N N . LEU A 1 90 ? 10.419 -1.835 -2.992 1.00 87.31 90 LEU A N 1
ATOM 673 C CA . LEU A 1 90 ? 11.539 -2.763 -2.930 1.00 87.31 90 LEU A CA 1
ATOM 674 C C . LEU A 1 90 ? 12.879 -2.030 -3.104 1.00 87.31 90 LEU A C 1
ATOM 676 O O . LEU A 1 90 ? 12.948 -1.038 -3.831 1.00 87.31 90 LEU A O 1
ATOM 680 N N . PRO A 1 91 ? 13.975 -2.518 -2.503 1.00 86.81 91 PRO A N 1
ATOM 681 C CA . PRO A 1 91 ? 15.298 -1.947 -2.732 1.00 86.81 91 PRO A CA 1
ATOM 682 C C . PRO A 1 91 ? 15.676 -1.940 -4.220 1.00 86.81 91 PRO A C 1
ATOM 684 O O . PRO A 1 91 ? 15.297 -2.841 -4.961 1.00 86.81 91 PRO A O 1
ATOM 687 N N . HIS A 1 92 ? 16.476 -0.961 -4.663 1.00 82.94 92 HIS A N 1
ATOM 688 C CA . HIS A 1 92 ? 16.883 -0.841 -6.079 1.00 82.94 92 HIS A CA 1
ATOM 689 C C . HIS A 1 92 ? 17.586 -2.103 -6.613 1.00 82.94 92 HIS A C 1
ATOM 691 O O . HIS A 1 92 ? 17.399 -2.496 -7.759 1.00 82.94 92 HIS A O 1
ATOM 697 N N . TRP A 1 93 ? 18.346 -2.786 -5.754 1.00 84.88 93 TRP A N 1
ATOM 698 C CA . TRP A 1 93 ? 19.037 -4.029 -6.100 1.00 84.88 93 TRP A CA 1
ATOM 699 C C . TRP A 1 93 ? 18.105 -5.247 -6.235 1.00 84.88 93 TRP A C 1
ATOM 701 O O . TRP A 1 93 ? 18.549 -6.301 -6.698 1.00 84.88 93 TRP A O 1
ATOM 711 N N . ASP A 1 94 ? 16.834 -5.132 -5.844 1.00 92.00 94 ASP A N 1
ATOM 712 C CA . ASP A 1 94 ? 15.843 -6.190 -6.003 1.00 92.00 94 ASP A CA 1
ATOM 713 C C . ASP A 1 94 ? 15.342 -6.246 -7.455 1.00 92.00 94 ASP A C 1
ATOM 715 O O . ASP A 1 94 ? 14.881 -5.258 -8.027 1.00 92.00 94 ASP A O 1
ATOM 719 N N . LYS A 1 95 ? 15.379 -7.433 -8.067 1.00 93.25 95 LYS A N 1
ATOM 720 C CA . LYS A 1 95 ? 14.929 -7.647 -9.455 1.00 93.25 95 LYS A CA 1
ATOM 721 C C . LYS A 1 95 ? 13.422 -7.435 -9.640 1.00 93.25 95 LYS A C 1
ATOM 723 O O . LYS A 1 95 ? 12.965 -7.213 -10.765 1.00 93.25 95 LYS A O 1
ATOM 728 N N . MET A 1 96 ? 12.655 -7.545 -8.560 1.00 93.31 96 MET A N 1
ATOM 729 C CA . MET A 1 96 ? 11.219 -7.296 -8.535 1.00 93.31 96 MET A CA 1
ATOM 730 C C . MET A 1 96 ? 10.904 -5.807 -8.400 1.00 93.31 96 MET A C 1
ATOM 732 O O . MET A 1 96 ? 9.759 -5.428 -8.647 1.00 93.31 96 MET A O 1
ATOM 736 N N . ASN A 1 97 ? 11.892 -4.950 -8.097 1.00 91.19 97 ASN A N 1
ATOM 737 C CA . ASN A 1 97 ? 11.690 -3.508 -8.120 1.00 91.19 97 ASN A CA 1
ATOM 738 C C . ASN A 1 97 ? 11.175 -3.071 -9.504 1.00 91.19 97 ASN A C 1
ATOM 740 O O . ASN A 1 97 ? 11.651 -3.492 -10.569 1.00 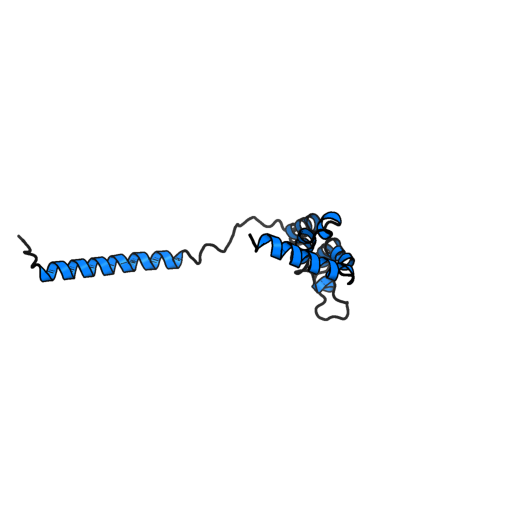91.19 97 ASN A O 1
ATOM 744 N N . CYS A 1 98 ? 10.128 -2.254 -9.497 1.00 94.12 98 CYS A N 1
ATOM 745 C CA . CYS A 1 98 ? 9.468 -1.795 -10.714 1.00 94.12 98 CYS A CA 1
ATOM 746 C C . CYS A 1 98 ? 9.598 -0.283 -10.941 1.00 94.12 98 CYS A C 1
ATOM 748 O O . CYS A 1 98 ? 9.103 0.209 -11.954 1.00 94.12 98 CYS A O 1
ATOM 750 N N . PHE A 1 99 ? 10.301 0.441 -10.065 1.00 91.25 99 PHE A N 1
ATOM 751 C CA . PHE A 1 99 ? 10.366 1.901 -10.062 1.00 91.25 99 PHE A CA 1
ATOM 752 C C . PHE A 1 99 ? 10.912 2.482 -11.370 1.00 91.25 99 PHE A C 1
ATOM 754 O O . PHE A 1 99 ? 10.311 3.394 -11.933 1.00 91.25 99 PHE A O 1
ATOM 761 N N . GLU A 1 100 ? 12.005 1.940 -11.912 1.00 89.75 100 GLU A N 1
ATOM 762 C CA . GLU A 1 100 ? 12.575 2.443 -13.174 1.00 89.75 100 GLU A CA 1
ATOM 763 C C . GLU A 1 100 ? 11.660 2.182 -14.379 1.00 89.75 100 GLU A C 1
ATOM 765 O O . GLU A 1 100 ? 11.570 3.001 -15.289 1.00 89.75 100 GLU A O 1
ATOM 770 N N . ARG A 1 101 ? 10.936 1.055 -14.378 1.00 92.31 101 ARG A N 1
ATOM 771 C CA . ARG A 1 101 ? 10.030 0.666 -15.474 1.00 92.31 101 ARG A CA 1
ATOM 772 C C . ARG A 1 101 ? 8.684 1.386 -15.416 1.00 92.31 101 ARG A C 1
ATOM 774 O O . ARG A 1 101 ? 8.060 1.594 -16.450 1.00 92.31 101 ARG A O 1
ATOM 781 N N . LYS A 1 102 ? 8.223 1.724 -14.210 1.00 91.94 102 LYS A N 1
ATOM 782 C CA . LYS A 1 102 ? 6.898 2.290 -13.926 1.00 91.94 102 LYS A CA 1
ATOM 783 C C . LYS A 1 102 ? 7.002 3.560 -13.075 1.00 91.94 102 LYS A C 1
ATOM 785 O O . LYS A 1 102 ? 6.259 3.729 -12.115 1.00 91.94 102 LYS A O 1
ATOM 790 N N . THR A 1 103 ? 7.919 4.468 -13.405 1.00 88.44 103 THR A N 1
ATOM 791 C CA . THR A 1 103 ? 8.267 5.604 -12.529 1.00 88.44 103 THR A CA 1
ATOM 792 C C . THR A 1 103 ? 7.079 6.486 -12.151 1.00 88.44 103 THR A C 1
ATOM 794 O O . THR A 1 103 ? 6.930 6.826 -10.982 1.00 88.44 103 THR A O 1
ATOM 797 N N . ASN A 1 104 ? 6.226 6.867 -13.106 1.00 87.38 104 ASN A N 1
ATOM 798 C CA . ASN A 1 104 ? 5.090 7.750 -12.812 1.00 87.38 104 ASN A CA 1
ATOM 799 C C . ASN A 1 104 ? 4.030 7.055 -11.954 1.00 87.38 104 ASN A C 1
ATOM 801 O O . ASN A 1 104 ? 3.558 7.638 -10.984 1.00 87.38 104 ASN A O 1
ATOM 805 N N . TRP A 1 105 ? 3.744 5.790 -12.249 1.00 88.62 105 TRP A N 1
ATOM 806 C CA . TRP A 1 105 ? 2.846 4.964 -11.448 1.00 88.62 105 TRP A CA 1
ATOM 807 C C . TRP A 1 105 ? 3.388 4.779 -10.021 1.00 88.62 105 TRP A C 1
ATOM 809 O O . TRP A 1 105 ? 2.706 5.104 -9.054 1.00 88.62 105 TRP A O 1
ATOM 819 N N . CYS A 1 106 ? 4.667 4.419 -9.871 1.00 90.81 106 CYS A N 1
ATOM 820 C CA . CYS A 1 106 ? 5.297 4.287 -8.559 1.00 90.81 106 CYS A CA 1
ATOM 821 C C . CYS A 1 106 ? 5.353 5.592 -7.763 1.00 90.81 106 CYS A C 1
ATOM 823 O O . CYS A 1 106 ? 5.255 5.551 -6.542 1.00 90.81 106 CYS A O 1
ATOM 825 N N . LYS A 1 107 ? 5.486 6.754 -8.414 1.00 91.00 107 LYS A N 1
ATOM 826 C CA . LYS A 1 107 ? 5.414 8.049 -7.720 1.00 91.00 107 LYS A CA 1
ATOM 827 C C . LYS A 1 107 ? 4.058 8.261 -7.043 1.00 91.00 107 LYS A C 1
ATOM 829 O O . LYS A 1 107 ? 4.043 8.798 -5.940 1.00 91.00 107 LYS A O 1
ATOM 834 N N . GLY A 1 108 ? 2.961 7.825 -7.666 1.00 89.50 108 GLY A N 1
ATOM 835 C CA . GLY A 1 108 ? 1.625 7.866 -7.065 1.00 89.50 108 GLY A CA 1
ATOM 836 C C . GLY A 1 108 ? 1.546 7.012 -5.800 1.00 89.50 108 GLY A C 1
ATOM 837 O O . GLY A 1 108 ? 1.204 7.519 -4.733 1.00 89.50 108 GLY A O 1
ATOM 838 N N . TYR A 1 109 ? 1.981 5.753 -5.884 1.00 92.06 109 TYR A N 1
ATOM 839 C CA . TYR A 1 109 ? 2.013 4.861 -4.720 1.00 92.06 109 TYR A CA 1
ATOM 840 C C . TYR A 1 109 ? 2.940 5.379 -3.625 1.00 92.06 109 TYR A C 1
ATOM 842 O O . TYR A 1 109 ? 2.527 5.480 -2.480 1.00 92.06 109 TYR A O 1
ATOM 850 N N . ILE A 1 110 ? 4.169 5.789 -3.939 1.00 91.00 110 ILE A N 1
ATOM 851 C CA . ILE A 1 110 ? 5.112 6.302 -2.931 1.00 91.00 110 ILE A CA 1
ATOM 852 C C . ILE A 1 110 ? 4.545 7.530 -2.212 1.00 91.00 110 ILE A C 1
ATOM 854 O O . ILE A 1 110 ? 4.706 7.668 -1.000 1.00 91.00 110 ILE A O 1
ATOM 858 N N . LYS A 1 111 ? 3.843 8.406 -2.934 1.00 91.62 111 LYS A N 1
ATOM 859 C CA . LYS A 1 111 ? 3.220 9.605 -2.368 1.00 91.62 111 LYS A CA 1
ATOM 860 C C . LYS A 1 111 ? 2.142 9.284 -1.327 1.00 91.62 111 LYS A C 1
ATOM 862 O O . LYS A 1 111 ? 2.040 10.021 -0.351 1.00 91.62 111 LYS A O 1
ATOM 867 N N . HIS A 1 112 ? 1.359 8.222 -1.519 1.00 92.69 112 HIS A N 1
ATOM 868 C CA . HIS A 1 112 ? 0.203 7.919 -0.667 1.00 92.69 112 HIS A CA 1
ATOM 869 C C . HIS A 1 112 ? 0.422 6.735 0.288 1.00 92.69 112 HIS A C 1
ATOM 871 O O . HIS A 1 112 ? -0.032 6.779 1.425 1.00 92.69 112 HIS A O 1
ATOM 877 N N . CYS A 1 113 ? 1.172 5.720 -0.127 1.00 93.06 113 CYS A N 1
ATOM 878 C CA . CYS A 1 113 ? 1.345 4.451 0.581 1.00 93.06 113 CYS A CA 1
ATOM 879 C C . CYS A 1 113 ? 2.580 4.386 1.483 1.00 93.06 113 CYS A C 1
ATOM 881 O O . CYS A 1 113 ? 2.624 3.542 2.372 1.00 93.06 113 CYS A O 1
ATOM 883 N N . SER A 1 114 ? 3.557 5.291 1.324 1.00 90.12 114 SER A N 1
ATOM 884 C CA . SER A 1 114 ? 4.736 5.358 2.218 1.00 90.12 114 SER A CA 1
ATOM 885 C C . SER A 1 114 ? 4.370 5.603 3.684 1.00 90.12 114 SER A C 1
ATOM 887 O O . SER A 1 114 ? 5.178 5.394 4.584 1.00 90.12 114 SER A O 1
ATOM 889 N N . ILE A 1 115 ? 3.133 6.027 3.940 1.00 89.56 115 ILE A N 1
ATOM 890 C CA . ILE A 1 115 ? 2.602 6.167 5.284 1.00 89.56 115 ILE A CA 1
ATOM 891 C C . ILE A 1 115 ? 2.507 4.829 6.030 1.00 89.56 115 ILE A C 1
ATOM 893 O O . ILE A 1 115 ? 2.646 4.816 7.249 1.00 89.56 115 ILE A O 1
ATOM 897 N N . LEU A 1 116 ? 2.318 3.709 5.327 1.00 86.94 116 LEU A N 1
ATOM 898 C CA . LEU A 1 116 ? 2.225 2.386 5.945 1.00 86.94 116 LEU A CA 1
ATOM 899 C C . LEU A 1 116 ? 3.552 1.958 6.586 1.00 86.94 116 LEU A C 1
ATOM 901 O O . LEU A 1 116 ? 3.520 1.353 7.657 1.00 86.94 116 LEU A O 1
ATOM 905 N N . ASP A 1 117 ? 4.691 2.366 6.013 1.00 78.81 117 ASP A N 1
ATOM 906 C CA . ASP A 1 117 ? 6.032 2.109 6.564 1.00 78.81 117 ASP A CA 1
ATOM 907 C C . ASP A 1 117 ? 6.257 2.809 7.920 1.00 78.81 117 ASP A C 1
ATOM 909 O O . ASP A 1 117 ? 7.087 2.397 8.731 1.00 78.81 117 ASP A O 1
ATOM 913 N N . TYR A 1 118 ? 5.508 3.882 8.201 1.00 67.12 118 TYR A N 1
ATOM 914 C CA . TYR A 1 118 ? 5.572 4.586 9.484 1.00 67.12 118 TYR A CA 1
ATOM 915 C C . TYR A 1 118 ? 4.894 3.787 10.606 1.00 67.12 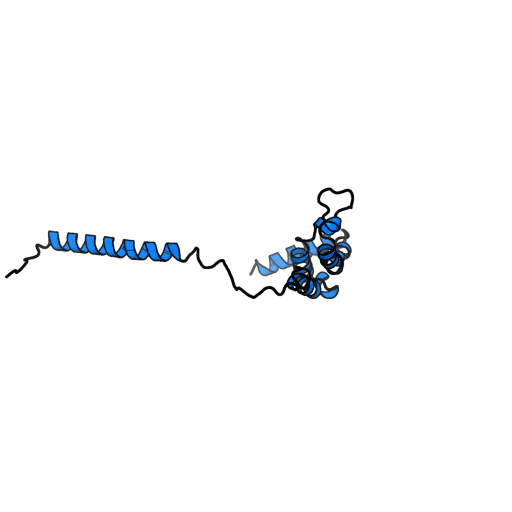118 TYR A C 1
ATOM 917 O O . TYR A 1 118 ? 5.412 3.733 11.721 1.00 67.12 118 TYR A O 1
ATOM 925 N N . PHE A 1 119 ? 3.768 3.140 10.292 1.00 63.09 119 PHE A N 1
ATOM 926 C CA . PHE A 1 119 ? 2.964 2.353 11.235 1.00 63.09 119 PHE A CA 1
ATOM 927 C C . PHE A 1 119 ? 3.385 0.876 11.304 1.00 63.09 119 PHE A C 1
ATOM 929 O O . PHE A 1 119 ? 2.976 0.163 12.215 1.00 63.09 119 PHE A O 1
ATOM 936 N N . SER A 1 120 ? 4.223 0.398 10.377 1.00 62.28 120 SER A N 1
ATOM 937 C CA . SER A 1 120 ? 4.748 -0.974 10.380 1.00 62.28 120 SER A CA 1
ATOM 938 C C . SER A 1 120 ? 5.931 -1.201 11.330 1.00 62.28 120 SER A C 1
ATOM 940 O O . SER A 1 120 ? 6.450 -2.316 11.387 1.00 62.28 120 SER A O 1
ATOM 942 N N . ASN A 1 121 ? 6.375 -0.179 12.069 1.00 58.38 121 ASN A N 1
ATOM 943 C CA . ASN A 1 121 ? 7.495 -0.273 13.008 1.00 58.38 121 ASN A CA 1
ATOM 944 C C . ASN A 1 121 ? 7.074 -1.021 14.296 1.00 58.38 121 ASN A C 1
ATOM 946 O O . ASN A 1 121 ? 6.685 -0.427 15.290 1.00 58.38 121 ASN A O 1
ATOM 950 N N . GLU A 1 122 ? 7.114 -2.352 14.189 1.00 56.06 122 GLU A N 1
ATOM 951 C CA . GLU A 1 122 ? 7.077 -3.501 15.123 1.00 56.06 122 GLU A CA 1
ATOM 952 C C . GLU A 1 122 ? 6.570 -3.444 16.586 1.00 56.06 122 GLU A C 1
ATOM 954 O O . GLU A 1 122 ? 6.202 -4.507 17.091 1.00 56.06 122 GLU A O 1
ATOM 959 N N . GLU A 1 123 ? 6.473 -2.317 17.289 1.00 58.62 123 GLU A N 1
ATOM 960 C CA . GLU A 1 123 ? 5.888 -2.300 18.648 1.00 58.62 123 GLU A CA 1
ATOM 961 C C . GLU A 1 123 ? 4.354 -2.158 18.619 1.00 58.62 123 GLU A C 1
ATOM 963 O O . GLU A 1 123 ? 3.659 -2.826 19.389 1.00 58.62 123 GLU A O 1
ATOM 968 N N . ASP A 1 124 ? 3.806 -1.423 17.647 1.00 55.25 124 ASP A N 1
ATOM 969 C CA . ASP A 1 124 ? 2.360 -1.158 17.552 1.00 55.25 124 ASP A CA 1
ATOM 970 C C . ASP A 1 124 ? 1.554 -2.326 16.954 1.00 55.25 124 ASP A C 1
ATOM 972 O O . ASP A 1 124 ? 0.375 -2.514 17.260 1.00 55.25 124 ASP A O 1
ATOM 976 N N . LYS A 1 125 ? 2.195 -3.186 16.152 1.00 54.41 125 LYS A N 1
ATOM 977 C CA . LYS A 1 125 ? 1.533 -4.317 15.479 1.00 54.41 125 LYS A CA 1
ATOM 978 C C . LYS A 1 125 ? 1.038 -5.391 16.463 1.00 54.41 125 LYS A C 1
ATOM 980 O O . LYS A 1 125 ? 0.013 -6.021 16.224 1.00 54.41 125 LYS A O 1
ATOM 985 N N . ARG A 1 126 ? 1.737 -5.581 17.591 1.00 61.72 126 ARG A N 1
ATOM 986 C CA . ARG A 1 126 ? 1.404 -6.609 18.597 1.00 61.72 126 ARG A CA 1
ATOM 987 C C . ARG A 1 126 ? 0.255 -6.188 19.515 1.00 61.72 126 ARG A C 1
ATOM 989 O O . ARG A 1 126 ? -0.597 -7.011 19.824 1.00 61.72 126 ARG A O 1
ATOM 996 N N . ALA A 1 127 ? 0.213 -4.914 19.910 1.00 56.62 127 ALA A N 1
ATOM 997 C CA . ALA A 1 127 ? -0.889 -4.364 20.699 1.00 56.62 127 ALA A CA 1
ATOM 998 C C . ALA A 1 127 ? -2.199 -4.347 19.890 1.00 56.62 127 ALA A C 1
ATOM 1000 O O . ALA A 1 127 ? -3.274 -4.621 20.422 1.00 56.62 127 ALA A O 1
ATOM 1001 N N . TYR A 1 128 ? -2.084 -4.102 18.582 1.00 60.72 128 TYR A N 1
ATOM 1002 C CA . TYR A 1 128 ? -3.210 -4.093 17.663 1.00 60.72 128 TYR A CA 1
ATOM 1003 C C . TYR A 1 128 ? -3.848 -5.491 17.471 1.00 60.72 128 TYR A C 1
ATOM 1005 O O . TYR A 1 128 ? -5.070 -5.645 17.570 1.00 60.72 128 TYR A O 1
ATOM 1013 N N . ASP A 1 129 ? -3.038 -6.532 17.244 1.00 61.28 129 ASP A N 1
ATOM 1014 C CA . ASP A 1 129 ? -3.539 -7.904 17.057 1.00 61.28 129 ASP A CA 1
ATOM 1015 C C . ASP A 1 129 ? -4.263 -8.448 18.306 1.00 61.28 129 ASP A C 1
ATOM 1017 O O . ASP A 1 129 ? -5.260 -9.166 18.184 1.00 61.28 129 ASP A O 1
ATOM 1021 N N . GLU A 1 130 ? -3.823 -8.076 19.512 1.00 65.62 130 GLU A N 1
ATOM 1022 C CA . GLU A 1 130 ? -4.479 -8.471 20.766 1.00 65.62 130 GLU A CA 1
ATOM 1023 C C . GLU A 1 130 ? -5.865 -7.819 20.932 1.00 65.62 130 GLU A C 1
ATOM 1025 O O . GLU A 1 130 ? -6.836 -8.490 21.302 1.00 65.62 130 GLU A O 1
ATOM 1030 N N . GLU A 1 131 ? -5.998 -6.535 20.590 1.00 63.72 131 GLU A N 1
ATOM 1031 C CA . GLU A 1 131 ? -7.271 -5.811 20.653 1.00 63.72 131 GLU A CA 1
ATOM 1032 C C . GLU A 1 131 ? -8.278 -6.300 19.592 1.00 63.72 131 GLU A C 1
ATOM 1034 O O . GLU A 1 131 ? -9.475 -6.438 19.876 1.00 63.72 131 GLU A O 1
ATOM 1039 N N . TYR A 1 132 ? -7.814 -6.642 18.384 1.00 63.44 132 TYR A N 1
ATOM 1040 C CA . TYR A 1 132 ? -8.659 -7.232 17.341 1.00 63.44 132 TYR A CA 1
ATOM 1041 C C . TYR A 1 132 ? -9.216 -8.602 17.750 1.00 63.44 132 TYR A C 1
ATOM 1043 O O . TYR A 1 132 ? -10.414 -8.851 17.586 1.00 63.44 132 TYR A O 1
ATOM 1051 N N . GLN A 1 133 ? -8.392 -9.481 18.331 1.00 71.75 133 GLN A N 1
ATOM 1052 C CA . GLN A 1 133 ? -8.859 -10.791 18.804 1.00 71.75 133 GLN A CA 1
ATOM 1053 C C . GLN A 1 133 ? -9.873 -10.657 19.946 1.00 71.75 133 GLN A C 1
ATOM 1055 O O . GLN A 1 133 ? -10.886 -11.359 19.959 1.00 71.75 133 GLN A O 1
ATOM 1060 N N . PHE A 1 134 ? -9.662 -9.712 20.864 1.00 65.00 134 PHE A N 1
ATOM 1061 C CA . PHE A 1 134 ? -10.615 -9.421 21.933 1.00 65.00 134 PHE A CA 1
ATOM 1062 C C . PHE A 1 134 ? -11.969 -8.928 21.395 1.00 65.00 134 PHE A C 1
ATOM 1064 O O . PHE A 1 134 ? -13.026 -9.437 21.777 1.00 65.00 134 PHE A O 1
ATOM 1071 N N . ASN A 1 135 ? -11.952 -7.977 20.459 1.00 55.75 135 ASN A N 1
ATOM 1072 C CA . ASN A 1 135 ? -13.174 -7.426 19.878 1.00 55.75 135 ASN A CA 1
ATOM 1073 C C . ASN A 1 135 ? -13.917 -8.434 18.991 1.00 55.75 135 ASN A C 1
ATOM 1075 O O . ASN A 1 135 ? -15.148 -8.471 19.015 1.00 55.75 135 ASN A O 1
ATOM 1079 N N . LYS A 1 136 ? -13.197 -9.300 18.271 1.00 65.00 136 LYS A N 1
ATOM 1080 C CA . LYS A 1 136 ? -13.779 -10.379 17.465 1.00 65.00 136 LYS A CA 1
ATOM 1081 C C . LYS A 1 136 ? -14.557 -11.385 18.320 1.00 65.00 136 LYS A C 1
ATOM 1083 O O . LYS A 1 136 ? -15.703 -11.696 18.004 1.00 65.00 136 LYS A O 1
ATOM 1088 N N . MET A 1 137 ? -13.996 -11.808 19.455 1.00 66.81 137 MET A N 1
ATOM 1089 C CA . MET A 1 137 ? -14.679 -12.716 20.389 1.00 66.81 137 MET A CA 1
ATOM 1090 C C . MET A 1 137 ? -15.959 -12.112 20.989 1.00 66.81 137 MET A C 1
ATOM 1092 O O . MET A 1 137 ? -16.898 -12.839 21.304 1.00 66.81 137 MET A O 1
ATOM 1096 N N . ARG A 1 138 ? -16.030 -10.781 21.119 1.00 64.00 138 ARG A N 1
ATOM 1097 C CA . ARG A 1 138 ? -17.217 -10.076 21.628 1.00 64.00 138 ARG A CA 1
ATOM 1098 C C . ARG A 1 138 ? -18.360 -9.994 20.609 1.00 64.00 138 ARG A C 1
ATOM 1100 O O . ARG A 1 138 ? -19.509 -9.880 21.016 1.00 64.00 138 ARG A O 1
ATOM 1107 N N . VAL A 1 139 ? -18.047 -10.022 19.314 1.00 63.62 139 VAL A N 1
ATOM 1108 C CA . VAL A 1 139 ? -19.026 -9.921 18.217 1.00 63.62 139 VAL A CA 1
ATOM 1109 C C . VAL A 1 139 ? -19.548 -11.297 17.795 1.00 63.62 139 VAL A C 1
ATOM 1111 O O . VAL A 1 139 ? -20.710 -11.420 17.434 1.00 63.62 139 VAL A O 1
ATOM 1114 N N . GLU A 1 140 ? -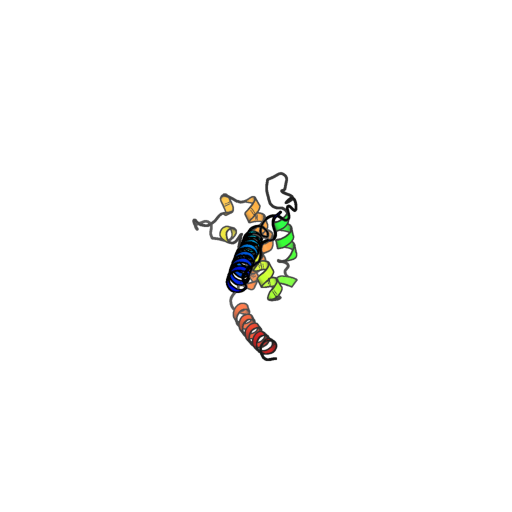18.714 -12.336 17.865 1.00 69.69 140 GLU A N 1
ATOM 1115 C CA . GLU A 1 140 ? -19.071 -13.703 17.446 1.00 69.69 140 GLU A CA 1
ATOM 1116 C C . GLU A 1 140 ? -19.662 -14.563 18.589 1.00 69.69 140 GLU A C 1
ATOM 1118 O O . GLU A 1 140 ? -20.102 -15.687 18.354 1.00 69.69 140 GLU A O 1
ATOM 1123 N N . GLY A 1 141 ? -19.670 -14.050 19.827 1.00 57.75 141 GLY A N 1
ATOM 1124 C CA . GLY A 1 141 ? -20.184 -14.725 21.029 1.00 57.75 141 GLY A CA 1
ATOM 1125 C C . GLY A 1 141 ? -21.612 -14.344 21.455 1.00 57.75 141 GLY A C 1
ATOM 1126 O O . GLY A 1 141 ? -22.042 -14.754 22.534 1.00 57.75 141 GLY A O 1
ATOM 1127 N N . THR A 1 142 ? -22.327 -13.558 20.647 1.00 48.53 142 THR A N 1
ATOM 1128 C CA . THR A 1 142 ? -23.750 -13.186 20.812 1.00 48.53 142 THR A CA 1
ATOM 1129 C C . THR A 1 142 ? -24.568 -13.682 19.638 1.00 48.53 142 THR A C 1
ATOM 1131 O O . THR A 1 142 ? -25.706 -14.143 19.872 1.00 48.53 142 THR A O 1
#

Organism: NCBI:txid2749911

Foldseek 3Di:
DDDDPDDPVNVVVVVVVVVVVVVVVVVVVVVVVVPPPPDDPPPPQDAPPVRHRPVLLVQLQVLQDPVQCVDPVSVVSNCVSLVVLPLCVDDPPDPSNCCVVCVVVSVSSCVRVVSNVVCPPPPNVVVVVVVVVVVVCVVVVD